Protein AF-A0A1F6Q2M0-F1 (afdb_monomer_lite)

pLDDT: mean 82.19, std 16.82, range [31.72, 96.88]

Secondary structure (DSSP, 8-state):
---TTSGGGSS-HHHHHHHHHHHS-TTEEEEEEEEEEEEETTEEEEEEEEEEEE-GGG-TTS-HHHHHHHHHHHHHH-HHHHTTEEEEEEEEEEEETTTTEEEEEEEEEE-PPPP----

Radius of gyration: 16.5 Å; chains: 1; bounding box: 42×26×53 Å

Structure (mmCIF, N/CA/C/O backbone):
data_AF-A0A1F6Q2M0-F1
#
_entry.id   AF-A0A1F6Q2M0-F1
#
loop_
_atom_site.group_PDB
_atom_site.id
_atom_site.type_symbol
_atom_site.label_atom_id
_atom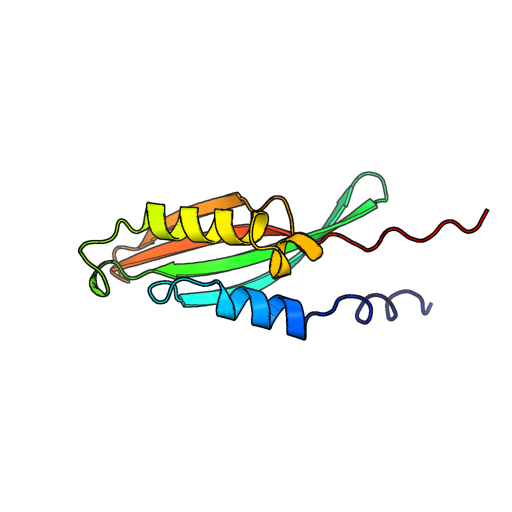_site.label_alt_id
_atom_site.label_comp_id
_atom_site.label_asym_id
_atom_site.label_entity_id
_atom_site.label_seq_id
_atom_site.pdbx_PDB_ins_code
_atom_site.Cartn_x
_atom_site.Cartn_y
_atom_site.Cartn_z
_atom_site.occupancy
_atom_site.B_iso_or_equiv
_atom_site.auth_seq_id
_atom_site.auth_comp_id
_atom_site.auth_asym_id
_atom_site.auth_atom_id
_atom_site.pdbx_PDB_model_num
ATOM 1 N N . MET A 1 1 ? 5.478 12.417 -34.482 1.00 36.75 1 MET A N 1
ATOM 2 C CA . MET A 1 1 ? 5.022 12.508 -33.077 1.00 36.75 1 MET A CA 1
ATOM 3 C C . MET A 1 1 ? 4.258 11.230 -32.750 1.00 36.75 1 MET A C 1
ATOM 5 O O . MET A 1 1 ? 3.093 11.144 -33.099 1.00 36.75 1 MET A O 1
ATOM 9 N N . ALA A 1 2 ? 4.923 10.203 -32.209 1.00 34.44 2 ALA A N 1
ATOM 10 C CA . ALA A 1 2 ? 4.293 8.905 -31.906 1.00 34.44 2 ALA A CA 1
ATOM 11 C C . ALA A 1 2 ? 5.073 8.089 -30.847 1.00 34.44 2 ALA A C 1
ATOM 13 O O . ALA A 1 2 ? 5.068 6.866 -30.892 1.00 34.44 2 ALA A O 1
ATOM 14 N N . LEU A 1 3 ? 5.783 8.746 -29.915 1.00 31.72 3 LEU A N 1
ATOM 15 C CA . LEU A 1 3 ? 6.595 8.047 -28.902 1.00 31.72 3 LEU A CA 1
ATOM 16 C C . LEU A 1 3 ? 5.936 7.971 -27.511 1.00 31.72 3 LEU A C 1
ATOM 18 O O . LEU A 1 3 ? 6.379 7.203 -26.670 1.00 31.72 3 LEU A O 1
ATOM 22 N N . ASN A 1 4 ? 4.836 8.696 -27.281 1.00 38.91 4 ASN A N 1
ATOM 23 C CA . ASN A 1 4 ? 4.177 8.762 -25.967 1.00 38.91 4 ASN A CA 1
ATOM 24 C C . ASN A 1 4 ? 3.107 7.676 -25.740 1.00 38.91 4 ASN A C 1
ATOM 26 O O . ASN A 1 4 ? 2.422 7.706 -24.723 1.00 38.91 4 ASN A O 1
ATOM 30 N N . GLN A 1 5 ? 2.922 6.738 -26.676 1.00 34.19 5 GLN A N 1
ATOM 31 C CA . GLN A 1 5 ? 1.875 5.707 -26.579 1.00 34.19 5 GLN A CA 1
ATOM 32 C C . GLN A 1 5 ? 2.387 4.306 -26.200 1.00 34.19 5 GLN A C 1
ATOM 34 O O . GLN A 1 5 ? 1.569 3.433 -25.931 1.00 34.19 5 GLN A O 1
ATOM 39 N N . ILE A 1 6 ? 3.704 4.071 -26.119 1.00 38.53 6 ILE A N 1
ATOM 40 C CA . ILE A 1 6 ? 4.248 2.709 -25.927 1.00 38.53 6 ILE A CA 1
ATOM 41 C C . ILE A 1 6 ? 4.476 2.351 -24.443 1.00 38.53 6 ILE A C 1
ATOM 43 O O . ILE A 1 6 ? 4.358 1.186 -24.061 1.00 38.53 6 ILE A O 1
ATOM 47 N N . GLU A 1 7 ? 4.688 3.322 -23.553 1.00 42.00 7 GLU A N 1
ATOM 48 C CA . GLU A 1 7 ? 5.078 3.033 -22.158 1.00 42.00 7 GLU A CA 1
ATOM 49 C C . GLU A 1 7 ? 3.928 2.588 -21.236 1.00 42.00 7 GLU A C 1
ATOM 51 O O . GLU A 1 7 ? 4.154 2.166 -20.103 1.00 42.00 7 GLU A O 1
ATOM 56 N N . SER A 1 8 ? 2.680 2.614 -21.713 1.00 43.00 8 SER A N 1
ATOM 57 C CA . SER A 1 8 ? 1.526 2.092 -20.965 1.00 43.00 8 SER A CA 1
ATOM 58 C C . SER A 1 8 ? 1.487 0.555 -20.892 1.00 43.00 8 SER A C 1
ATOM 60 O O . SER A 1 8 ? 0.702 0.020 -20.111 1.00 43.00 8 SER A O 1
ATOM 62 N N . SER A 1 9 ? 2.283 -0.154 -21.701 1.00 49.16 9 SER A N 1
ATOM 63 C CA . SER A 1 9 ? 2.144 -1.604 -21.924 1.00 49.16 9 SER A CA 1
ATOM 64 C C . SER A 1 9 ? 3.179 -2.491 -21.214 1.00 49.16 9 SER A C 1
ATOM 66 O O . SER A 1 9 ? 3.047 -3.709 -21.254 1.00 49.16 9 SER A O 1
ATOM 68 N N . LEU A 1 10 ? 4.187 -1.915 -20.548 1.00 63.00 10 LEU A N 1
ATOM 69 C CA . LEU A 1 10 ? 5.328 -2.678 -20.012 1.00 63.00 10 LEU A CA 1
ATOM 70 C C . LEU A 1 10 ? 5.193 -3.125 -18.549 1.00 63.00 10 LEU A C 1
ATOM 72 O O . LEU A 1 10 ? 5.952 -3.983 -18.110 1.00 63.00 10 LEU A O 1
ATOM 76 N N . LEU A 1 11 ? 4.257 -2.561 -17.783 1.00 71.50 11 LEU A N 1
ATOM 77 C CA . LEU A 1 11 ? 4.104 -2.896 -16.365 1.00 71.50 11 LEU A CA 1
ATOM 78 C C . LEU A 1 11 ? 2.932 -3.866 -16.165 1.00 71.50 11 LEU A C 1
ATOM 80 O O . LEU A 1 11 ? 1.839 -3.589 -16.673 1.00 71.50 11 LEU A O 1
ATOM 84 N N . PRO A 1 12 ? 3.107 -4.967 -15.405 1.00 83.38 12 PRO A N 1
ATOM 85 C CA . PRO A 1 12 ? 2.053 -5.943 -15.143 1.00 83.38 12 PRO A CA 1
ATOM 86 C C . PRO A 1 12 ? 1.056 -5.401 -14.106 1.00 83.38 12 PRO A C 1
ATOM 88 O O . PRO A 1 12 ? 0.911 -5.940 -13.013 1.00 83.38 12 PRO A O 1
ATOM 91 N N . TRP A 1 13 ? 0.357 -4.311 -14.440 1.00 83.44 13 TRP A N 1
ATOM 92 C CA . TRP A 1 13 ? -0.531 -3.578 -13.532 1.00 83.44 13 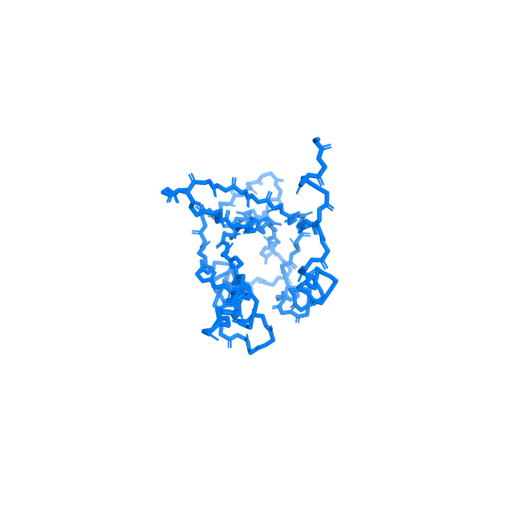TRP A CA 1
ATOM 93 C C . TRP A 1 13 ? -1.570 -4.461 -12.862 1.00 83.44 13 TRP A C 1
ATOM 95 O O . TRP A 1 13 ? -1.826 -4.303 -11.675 1.00 83.44 13 TRP A O 1
ATOM 105 N N . TYR A 1 14 ? -2.147 -5.402 -13.608 1.00 84.88 14 TYR A N 1
ATOM 106 C CA . TYR A 1 14 ? -3.103 -6.346 -13.048 1.00 84.88 14 TYR A CA 1
ATOM 107 C C . TYR A 1 14 ? -2.479 -7.183 -11.924 1.00 84.88 14 TYR A C 1
ATOM 109 O O . TYR A 1 14 ? -3.064 -7.276 -10.846 1.00 84.88 14 TYR A O 1
ATOM 117 N N . SER A 1 15 ? -1.279 -7.728 -12.143 1.00 87.12 15 SER A N 1
ATOM 118 C CA . SER A 1 15 ? -0.547 -8.492 -11.130 1.00 87.12 15 SER A CA 1
ATOM 119 C C . SER A 1 15 ? -0.175 -7.614 -9.940 1.00 87.12 15 SER A C 1
ATOM 121 O O . SER A 1 15 ? -0.481 -7.973 -8.812 1.00 87.12 15 SER A O 1
ATOM 123 N N . ILE A 1 16 ? 0.362 -6.412 -10.184 1.00 88.00 16 ILE A N 1
ATOM 124 C CA . ILE A 1 16 ? 0.727 -5.458 -9.123 1.00 88.00 16 ILE A CA 1
ATOM 125 C C . ILE A 1 16 ? -0.487 -5.135 -8.242 1.00 88.00 16 ILE A C 1
ATOM 127 O O . ILE A 1 16 ? -0.410 -5.216 -7.019 1.00 88.00 16 ILE A O 1
ATOM 131 N N . LEU A 1 17 ? -1.628 -4.790 -8.844 1.00 87.38 17 LEU A N 1
ATOM 132 C CA . LEU A 1 17 ? -2.846 -4.457 -8.101 1.00 87.38 17 LEU A CA 1
ATOM 133 C C . LEU A 1 17 ? -3.413 -5.670 -7.351 1.00 87.38 17 LEU A C 1
ATOM 135 O O . LEU A 1 17 ? -3.906 -5.514 -6.234 1.00 87.38 17 LEU A O 1
ATOM 139 N N . THR A 1 18 ? -3.322 -6.864 -7.940 1.00 88.94 18 THR A N 1
ATOM 140 C CA . THR A 1 18 ? -3.760 -8.121 -7.316 1.00 88.94 18 THR A CA 1
ATOM 141 C C . THR A 1 18 ? -2.894 -8.467 -6.107 1.00 88.94 18 THR A C 1
ATOM 143 O O . THR A 1 18 ? -3.420 -8.759 -5.034 1.00 88.94 18 THR A O 1
ATOM 146 N N . ASP A 1 19 ? -1.575 -8.362 -6.235 1.00 90.62 19 ASP A N 1
ATOM 147 C CA . ASP A 1 19 ? -0.634 -8.648 -5.153 1.00 90.62 19 ASP A CA 1
ATOM 148 C C . ASP A 1 19 ? -0.742 -7.615 -4.023 1.00 90.62 19 ASP A C 1
ATOM 150 O O . ASP A 1 19 ? -0.654 -7.970 -2.844 1.00 90.62 19 ASP A O 1
ATOM 154 N N . ILE A 1 20 ? -1.028 -6.344 -4.345 1.00 89.50 20 ILE A N 1
ATOM 155 C CA . ILE A 1 20 ? -1.359 -5.337 -3.328 1.00 89.50 20 ILE A CA 1
ATOM 156 C C . ILE A 1 20 ? -2.632 -5.775 -2.602 1.00 89.50 20 ILE A C 1
ATOM 158 O O . ILE A 1 20 ? -2.627 -5.883 -1.381 1.00 89.50 20 ILE A O 1
ATOM 162 N N . ALA A 1 21 ? -3.707 -6.097 -3.323 1.00 87.00 21 ALA A N 1
ATOM 163 C CA . ALA A 1 21 ? -4.964 -6.515 -2.702 1.00 87.00 21 ALA A CA 1
ATOM 164 C C . ALA A 1 21 ? -4.808 -7.757 -1.799 1.00 87.00 21 ALA A C 1
ATOM 166 O O . ALA A 1 21 ? -5.448 -7.825 -0.751 1.00 87.00 21 ALA A O 1
ATOM 167 N N . ASN A 1 22 ? -3.931 -8.698 -2.159 1.00 88.19 22 ASN A N 1
ATOM 168 C CA . ASN A 1 22 ? -3.665 -9.917 -1.386 1.00 88.19 22 ASN A CA 1
ATOM 169 C C . ASN A 1 22 ? -2.811 -9.694 -0.127 1.00 88.19 22 ASN A C 1
ATOM 171 O O . ASN A 1 22 ? -2.849 -10.515 0.789 1.00 88.19 22 ASN A O 1
ATOM 175 N N . THR A 1 23 ? -2.029 -8.615 -0.072 1.00 87.25 23 THR A N 1
ATOM 176 C CA . THR A 1 23 ? -1.139 -8.294 1.062 1.00 87.25 23 THR A CA 1
ATOM 177 C C . THR A 1 23 ? -1.720 -7.252 2.009 1.00 87.25 23 THR A C 1
ATOM 179 O O . THR A 1 23 ? -1.224 -7.095 3.127 1.00 87.25 23 THR A O 1
ATOM 182 N N . VAL A 1 24 ? -2.781 -6.558 1.593 1.00 88.50 24 VAL A N 1
ATOM 183 C CA . VAL A 1 24 ? -3.513 -5.613 2.435 1.00 88.50 24 VAL A CA 1
ATOM 184 C C . VAL A 1 24 ? -4.105 -6.354 3.648 1.00 88.50 24 VAL A C 1
ATOM 186 O O . VAL A 1 24 ? -4.900 -7.284 3.480 1.00 88.50 24 VAL A O 1
ATOM 189 N N . PRO A 1 25 ? -3.764 -5.948 4.887 1.00 86.81 25 PRO A N 1
ATOM 190 C CA . PRO A 1 25 ? -4.422 -6.447 6.089 1.00 86.81 25 PRO A CA 1
ATOM 191 C C . PRO A 1 25 ? -5.942 -6.281 6.002 1.00 86.81 25 PRO A C 1
ATOM 193 O O . PRO A 1 25 ? -6.425 -5.242 5.566 1.00 86.81 25 PRO A O 1
ATOM 196 N N . LYS A 1 26 ? -6.715 -7.261 6.484 1.00 86.06 26 LYS A N 1
ATOM 197 C CA . LYS A 1 26 ? -8.193 -7.260 6.388 1.00 86.06 26 LYS A CA 1
ATOM 198 C C . LYS A 1 26 ? -8.869 -6.023 6.995 1.00 86.06 26 LYS A C 1
ATOM 200 O O . LYS A 1 26 ? -9.981 -5.673 6.606 1.00 86.06 26 LYS A O 1
ATOM 205 N N . ASP A 1 27 ? -8.207 -5.385 7.955 1.00 87.62 27 ASP A N 1
ATOM 206 C CA . ASP A 1 27 ? -8.691 -4.189 8.647 1.00 87.62 27 ASP A CA 1
ATOM 207 C C . ASP A 1 27 ? -8.434 -2.889 7.861 1.00 87.62 27 ASP A C 1
ATOM 209 O O . ASP A 1 27 ? -9.012 -1.843 8.174 1.00 87.62 27 ASP A O 1
ATOM 213 N N . ILE A 1 28 ? -7.587 -2.949 6.830 1.00 91.00 28 ILE A N 1
ATOM 214 C CA . ILE A 1 28 ? -7.265 -1.844 5.932 1.00 91.00 28 ILE A CA 1
ATOM 215 C C . ILE A 1 28 ? -8.183 -1.895 4.709 1.00 91.00 28 ILE A C 1
ATOM 217 O O . ILE A 1 28 ? -8.334 -2.917 4.045 1.00 91.00 28 ILE A O 1
ATOM 221 N N . GLN A 1 29 ? -8.752 -0.746 4.362 1.00 91.56 29 GLN A N 1
ATOM 222 C CA . GLN A 1 29 ? -9.458 -0.538 3.108 1.00 91.56 29 GLN A CA 1
ATOM 223 C C . GLN A 1 29 ? -8.648 0.407 2.223 1.00 91.56 29 GLN A C 1
ATOM 225 O O . GLN A 1 29 ? -8.457 1.575 2.563 1.00 91.56 29 GLN A O 1
ATOM 230 N N . ILE A 1 30 ? -8.213 -0.075 1.060 1.00 93.38 30 ILE A N 1
ATOM 231 C CA . ILE A 1 30 ? -7.600 0.786 0.047 1.00 93.38 30 ILE A CA 1
ATOM 232 C C . ILE A 1 30 ? -8.695 1.598 -0.639 1.00 93.38 30 ILE A C 1
ATOM 234 O O . ILE A 1 30 ? -9.665 1.046 -1.157 1.00 93.38 30 ILE A O 1
ATOM 238 N N . ALA A 1 31 ? -8.543 2.918 -0.622 1.00 91.88 31 ALA A N 1
ATOM 239 C CA . ALA A 1 31 ? -9.465 3.842 -1.260 1.00 91.88 31 ALA A CA 1
ATOM 240 C C . ALA A 1 31 ? -9.046 4.125 -2.704 1.00 91.88 31 ALA A C 1
ATOM 242 O O . ALA A 1 31 ? -9.888 4.131 -3.602 1.00 91.88 31 ALA A O 1
ATOM 243 N N . LYS A 1 32 ? -7.752 4.390 -2.927 1.00 92.19 32 LYS A N 1
ATOM 244 C CA . LYS A 1 32 ? -7.199 4.757 -4.237 1.00 92.19 32 LYS A CA 1
ATOM 245 C C . LYS A 1 32 ? -5.745 4.327 -4.360 1.00 92.19 32 LYS A C 1
ATOM 247 O O . LYS A 1 32 ? -5.000 4.351 -3.386 1.00 92.19 32 LYS A O 1
ATOM 252 N N . ILE A 1 33 ? -5.336 4.015 -5.584 1.00 91.62 33 ILE A N 1
ATOM 253 C CA . ILE A 1 33 ? -3.932 3.853 -5.961 1.00 91.62 33 ILE A CA 1
ATOM 254 C C . ILE A 1 33 ? -3.690 4.794 -7.135 1.00 91.62 33 ILE A C 1
ATOM 256 O O . ILE A 1 33 ? -4.359 4.694 -8.162 1.00 91.62 33 ILE A O 1
ATOM 260 N N . LEU A 1 34 ? -2.782 5.747 -6.957 1.00 90.19 34 LEU A N 1
ATOM 261 C CA . LEU A 1 34 ? -2.492 6.785 -7.9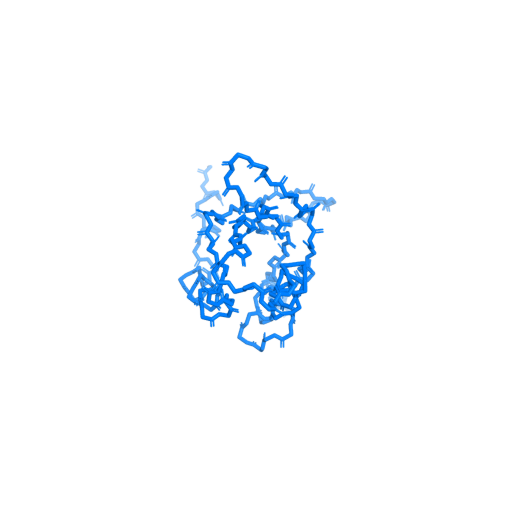40 1.00 90.19 34 LEU A CA 1
ATOM 262 C C . LEU A 1 34 ? -1.063 6.633 -8.441 1.00 90.19 34 LEU A C 1
ATOM 264 O O . LEU A 1 34 ? -0.127 6.596 -7.647 1.00 90.19 34 LEU A O 1
ATOM 268 N N . LYS A 1 35 ? -0.896 6.596 -9.763 1.00 87.94 35 LYS A N 1
ATOM 269 C CA . LYS A 1 35 ? 0.418 6.688 -10.399 1.00 87.94 35 LYS A CA 1
ATOM 270 C C . LYS A 1 35 ? 0.887 8.140 -10.366 1.00 87.94 35 LYS A C 1
ATOM 272 O O . LYS A 1 35 ? 0.181 9.028 -10.840 1.00 87.94 35 LYS A O 1
ATOM 277 N N . ALA A 1 36 ? 2.083 8.362 -9.847 1.00 84.38 36 ALA A N 1
ATOM 278 C CA . ALA A 1 36 ? 2.821 9.604 -9.974 1.00 84.38 36 ALA A CA 1
ATOM 279 C C . ALA A 1 36 ? 4.054 9.363 -10.850 1.00 84.38 36 ALA A C 1
ATOM 281 O O . ALA A 1 36 ? 4.599 8.261 -10.931 1.00 84.38 36 ALA A O 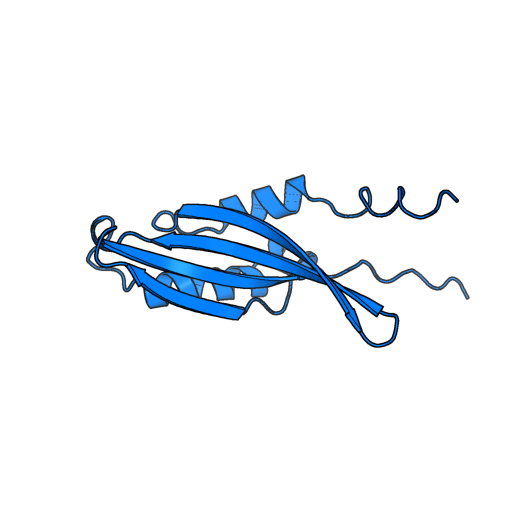1
ATOM 282 N N . THR A 1 37 ? 4.457 10.386 -11.590 1.00 83.38 37 THR A N 1
ATOM 283 C CA . THR A 1 37 ? 5.631 10.320 -12.458 1.00 83.38 37 THR A CA 1
ATOM 284 C C . THR A 1 37 ? 6.406 11.606 -12.280 1.00 83.38 37 THR A C 1
ATOM 286 O O . THR A 1 37 ? 5.829 12.691 -12.354 1.00 83.38 37 THR A O 1
ATOM 289 N N . SER A 1 38 ? 7.696 11.482 -12.010 1.00 80.25 38 SER A N 1
ATOM 290 C CA . SER A 1 38 ? 8.616 12.603 -11.899 1.00 80.25 38 SER A CA 1
ATOM 291 C C . SER A 1 38 ? 9.806 12.363 -12.815 1.00 80.25 38 SER A C 1
ATOM 293 O O . SER A 1 38 ? 10.203 11.227 -13.061 1.00 80.25 38 SER A O 1
ATOM 295 N N . VAL A 1 39 ? 10.354 13.444 -13.360 1.00 78.69 39 VAL A N 1
ATOM 296 C CA . VAL A 1 39 ? 11.575 13.390 -14.161 1.00 78.69 39 VAL A CA 1
ATOM 297 C C . VAL A 1 39 ? 12.667 14.065 -13.350 1.00 78.69 39 VAL A C 1
ATOM 299 O O . VAL A 1 39 ? 12.562 15.253 -13.042 1.00 78.69 39 VAL A O 1
ATOM 302 N N . VAL A 1 40 ? 13.693 13.308 -12.980 1.00 74.81 40 VAL A N 1
ATOM 303 C CA . VAL A 1 40 ? 14.852 13.795 -12.225 1.00 74.81 40 VAL A CA 1
ATOM 304 C C . VAL A 1 40 ? 16.092 13.427 -13.023 1.00 74.81 40 VAL A C 1
ATOM 306 O O . VAL A 1 40 ? 16.275 12.269 -13.365 1.00 74.81 40 VAL A O 1
ATOM 309 N N . ASN A 1 41 ? 16.935 14.403 -13.366 1.00 77.25 41 ASN A N 1
ATOM 310 C CA . ASN A 1 41 ? 18.174 14.173 -14.125 1.00 77.25 41 ASN A CA 1
ATOM 311 C C . ASN A 1 41 ? 17.995 13.375 -15.438 1.00 77.25 41 ASN A C 1
ATOM 313 O O . ASN A 1 41 ? 18.871 12.614 -15.826 1.00 77.25 41 ASN A O 1
ATOM 317 N N . SER A 1 42 ? 16.880 13.578 -16.152 1.00 75.88 42 SER A N 1
ATOM 318 C CA . SER A 1 42 ? 16.493 12.824 -17.366 1.00 75.88 42 SER A CA 1
ATOM 319 C C . SER A 1 42 ? 16.092 11.359 -17.139 1.00 75.88 42 SER A C 1
ATOM 321 O O . SER A 1 42 ? 15.767 10.665 -18.101 1.00 75.88 42 SER A O 1
ATOM 323 N N . GLU A 1 43 ? 16.030 10.900 -15.889 1.00 74.38 43 GLU A N 1
ATOM 324 C CA . GLU A 1 43 ? 15.426 9.624 -15.514 1.00 74.38 43 GLU A CA 1
ATOM 325 C C . GLU A 1 43 ? 13.956 9.832 -15.144 1.00 74.38 43 GLU A C 1
ATOM 327 O O . GLU A 1 43 ? 13.603 10.729 -14.373 1.00 74.38 43 GLU A O 1
ATOM 332 N N . THR A 1 44 ? 13.079 9.005 -15.716 1.00 76.75 44 THR A N 1
ATOM 333 C CA . THR A 1 44 ? 11.655 8.999 -15.367 1.00 76.75 44 THR A CA 1
ATOM 334 C C . THR A 1 44 ? 11.443 8.049 -14.200 1.00 76.75 44 THR A C 1
ATOM 336 O O . THR A 1 44 ? 11.501 6.831 -14.359 1.00 76.75 44 THR A O 1
ATOM 339 N N . LEU A 1 45 ? 11.172 8.606 -13.026 1.00 80.25 45 LEU A N 1
ATOM 340 C CA . LEU A 1 45 ? 10.781 7.855 -11.846 1.00 80.25 45 LEU A CA 1
ATOM 341 C C . LEU A 1 45 ? 9.263 7.712 -11.832 1.00 80.25 45 LEU A C 1
ATOM 343 O O . LEU A 1 45 ? 8.521 8.689 -11.963 1.00 80.25 45 LEU A O 1
ATOM 347 N N . ILE A 1 46 ? 8.794 6.482 -11.653 1.00 86.44 46 ILE A N 1
ATOM 348 C CA . ILE A 1 46 ? 7.374 6.201 -11.473 1.00 86.44 46 ILE A CA 1
ATOM 349 C C . ILE A 1 46 ? 7.163 5.773 -10.025 1.00 86.44 46 ILE A C 1
ATOM 351 O O . ILE A 1 46 ? 7.777 4.812 -9.563 1.00 86.44 46 ILE A O 1
ATOM 355 N N . SER A 1 47 ? 6.282 6.473 -9.315 1.00 89.38 47 SER A N 1
ATOM 356 C CA . SER A 1 47 ? 5.845 6.097 -7.973 1.00 89.38 47 SER A CA 1
ATOM 357 C C . SER A 1 47 ? 4.348 5.806 -7.934 1.00 89.38 47 SER A C 1
ATOM 359 O O . SER A 1 47 ? 3.574 6.230 -8.797 1.00 89.38 47 SER A O 1
ATOM 361 N N . LEU A 1 48 ? 3.936 5.030 -6.940 1.00 91.38 48 LEU A N 1
ATOM 362 C CA . LEU A 1 48 ? 2.550 4.763 -6.601 1.00 91.38 48 LEU A CA 1
ATOM 363 C C . LEU A 1 48 ? 2.250 5.362 -5.238 1.00 91.38 48 LEU A C 1
ATOM 365 O O . LEU A 1 48 ? 2.946 5.091 -4.265 1.00 91.38 48 LEU A O 1
ATOM 369 N N . ASN A 1 49 ? 1.169 6.128 -5.177 1.00 94.06 49 ASN A N 1
ATOM 370 C CA . ASN A 1 49 ? 0.579 6.605 -3.940 1.00 94.06 49 ASN A CA 1
ATOM 371 C C . ASN A 1 49 ? -0.643 5.748 -3.622 1.00 94.06 49 ASN A C 1
ATOM 373 O O . ASN A 1 49 ? -1.677 5.840 -4.290 1.00 94.06 49 ASN A O 1
ATOM 377 N N . ILE A 1 50 ? -0.512 4.907 -2.605 1.00 94.44 50 ILE A N 1
ATOM 378 C CA . ILE A 1 50 ? -1.561 4.035 -2.090 1.00 94.44 50 ILE A CA 1
ATOM 379 C C . ILE A 1 50 ? -2.240 4.771 -0.940 1.00 94.44 50 ILE A C 1
ATOM 381 O O . ILE A 1 50 ? -1.653 4.975 0.122 1.00 94.44 50 ILE A O 1
ATOM 385 N N . GLN A 1 51 ? -3.482 5.180 -1.162 1.00 95.69 51 GLN A N 1
ATOM 386 C CA . GLN A 1 51 ? -4.316 5.837 -0.167 1.00 95.69 51 GLN A CA 1
ATOM 387 C C . GLN A 1 51 ? -5.294 4.829 0.413 1.00 95.69 51 GLN A C 1
ATOM 389 O O . GLN A 1 51 ? -6.032 4.166 -0.324 1.00 95.69 51 GLN A O 1
ATOM 394 N N . GLY A 1 52 ? -5.342 4.748 1.733 1.00 95.06 52 GLY A N 1
ATOM 395 C CA . GLY A 1 52 ? -6.245 3.848 2.426 1.00 95.06 52 GLY A CA 1
ATOM 396 C C . GLY A 1 52 ? -6.770 4.432 3.720 1.00 95.06 52 GLY A C 1
ATOM 397 O O . GLY A 1 52 ? -6.405 5.530 4.146 1.00 95.06 52 GLY A O 1
ATOM 398 N N . GLN A 1 53 ? -7.664 3.670 4.328 1.00 94.44 53 GLN A N 1
ATOM 399 C CA . GLN A 1 53 ? -8.211 3.964 5.635 1.00 94.44 53 GLN A CA 1
ATOM 400 C C . GLN A 1 53 ? -8.300 2.699 6.478 1.00 94.44 53 GLN A C 1
ATOM 402 O O . GLN A 1 53 ? -8.501 1.600 5.957 1.00 94.44 53 GLN A O 1
ATOM 407 N N . LEU A 1 54 ? -8.188 2.861 7.788 1.00 93.38 54 LEU A N 1
ATOM 408 C CA . LEU A 1 54 ? -8.381 1.800 8.761 1.00 93.38 54 LEU A CA 1
ATOM 409 C C . LEU A 1 54 ? -9.297 2.300 9.872 1.00 93.38 54 LEU A C 1
ATOM 411 O O . LEU A 1 54 ? -9.060 3.357 10.452 1.00 93.38 54 LEU A O 1
ATOM 415 N N . ASN A 1 55 ? -10.349 1.538 10.166 1.00 87.88 55 ASN A N 1
ATOM 416 C CA . ASN A 1 55 ? -11.269 1.853 11.253 1.00 87.88 55 ASN A CA 1
ATOM 417 C C . ASN A 1 55 ? -10.882 1.040 12.504 1.00 87.88 55 ASN A C 1
ATOM 419 O O . ASN A 1 55 ? -11.105 -0.175 12.510 1.00 87.88 55 ASN A O 1
ATOM 423 N N . PRO A 1 56 ? -10.365 1.679 13.573 1.00 84.00 56 PRO A N 1
ATOM 424 C CA . PRO A 1 56 ? -9.940 0.988 14.792 1.00 84.00 56 PRO A CA 1
ATOM 425 C C . PRO A 1 56 ? -11.062 0.181 15.455 1.00 84.00 56 PRO A C 1
ATOM 427 O O . PRO A 1 56 ? -10.800 -0.817 16.120 1.00 84.00 56 PRO A O 1
ATOM 430 N N . ARG A 1 57 ? -12.332 0.558 15.251 1.00 83.19 57 ARG A N 1
ATOM 431 C CA . ARG A 1 57 ? -13.481 -0.144 15.844 1.00 83.19 57 ARG A CA 1
ATOM 432 C C . ARG A 1 57 ? -13.669 -1.556 15.304 1.00 83.19 57 ARG A C 1
ATOM 434 O O . ARG A 1 57 ? -14.254 -2.382 15.997 1.00 83.19 57 ARG A O 1
ATOM 441 N N . LYS A 1 58 ? -13.193 -1.848 14.087 1.00 81.19 58 LYS A N 1
ATOM 442 C CA . LYS A 1 58 ? -13.267 -3.204 13.518 1.00 81.19 58 LYS A CA 1
ATOM 443 C C . LYS A 1 58 ? -12.328 -4.177 14.230 1.00 81.19 58 LYS A C 1
ATOM 445 O O . LYS A 1 58 ? -12.646 -5.359 14.317 1.00 81.19 58 LYS A O 1
ATOM 450 N N . ASN A 1 59 ? -11.222 -3.674 14.778 1.00 81.56 59 ASN A N 1
ATOM 451 C CA . ASN A 1 59 ? -10.247 -4.468 15.511 1.00 81.56 59 ASN A CA 1
ATOM 452 C C . ASN A 1 59 ? -9.653 -3.661 16.683 1.00 81.56 59 ASN A C 1
ATOM 454 O O . ASN A 1 59 ? -8.520 -3.190 16.607 1.00 81.56 59 ASN A O 1
ATOM 458 N N . PRO A 1 60 ? -10.399 -3.505 17.793 1.00 79.00 60 PRO A N 1
ATOM 459 C CA . PRO A 1 60 ? -10.019 -2.619 18.897 1.00 79.00 60 PRO A CA 1
ATOM 460 C C . PRO A 1 60 ? -8.785 -3.087 19.681 1.00 79.00 60 PRO A C 1
ATOM 462 O O . PRO A 1 60 ? -8.279 -2.351 20.522 1.00 79.00 60 PRO A O 1
ATOM 465 N N . LYS A 1 61 ? -8.313 -4.318 19.443 1.00 82.50 61 LYS A N 1
ATOM 466 C CA . LYS A 1 61 ? -7.102 -4.869 20.067 1.00 82.50 61 LYS A CA 1
ATOM 467 C C . LYS A 1 61 ? -5.838 -4.605 19.249 1.00 82.50 61 LYS A C 1
ATOM 469 O O . LYS A 1 61 ? -4.748 -4.774 19.785 1.00 82.50 61 LYS A O 1
ATOM 474 N N . ALA A 1 62 ? -5.971 -4.242 17.975 1.00 84.19 62 ALA A N 1
ATOM 475 C CA . ALA A 1 62 ? -4.840 -3.984 17.098 1.00 84.19 62 ALA A CA 1
ATOM 476 C C . ALA A 1 62 ? -4.532 -2.486 17.044 1.00 84.19 62 ALA A C 1
ATOM 478 O O . ALA A 1 62 ? -5.439 -1.662 16.936 1.00 84.19 62 ALA A O 1
ATOM 479 N N . ASN A 1 63 ? -3.248 -2.133 17.091 1.00 89.62 63 ASN A N 1
ATOM 480 C CA . ASN A 1 63 ? -2.808 -0.754 16.942 1.00 89.62 63 ASN A CA 1
ATOM 481 C C . ASN A 1 63 ? -2.892 -0.336 15.456 1.00 89.62 63 ASN A C 1
ATOM 483 O O . ASN A 1 63 ? -2.197 -0.918 14.617 1.00 89.62 63 ASN A O 1
ATOM 487 N N . PRO A 1 64 ? -3.707 0.679 15.106 1.00 90.12 64 PRO A N 1
ATOM 488 C CA . PRO A 1 64 ? -3.865 1.156 13.733 1.00 90.12 64 PRO A CA 1
ATOM 489 C C . PRO A 1 64 ? -2.553 1.485 13.022 1.00 90.12 64 PRO A C 1
ATOM 491 O O . PRO A 1 64 ? -2.366 1.126 11.860 1.00 90.12 64 PRO A O 1
ATOM 494 N N . LEU A 1 65 ? -1.634 2.151 13.723 1.00 91.44 65 LEU A N 1
ATOM 495 C CA . LEU A 1 65 ? -0.365 2.590 13.150 1.00 91.44 65 LEU A CA 1
ATOM 496 C C . LEU A 1 65 ? 0.580 1.411 12.905 1.00 91.44 65 LEU A C 1
ATOM 498 O O . LEU A 1 65 ? 1.306 1.411 11.912 1.00 91.44 65 LEU A O 1
ATOM 502 N N . GLU A 1 66 ? 0.535 0.381 13.754 1.00 92.81 66 GLU A N 1
ATOM 503 C CA . GLU A 1 66 ? 1.294 -0.856 13.540 1.00 92.81 66 GLU A CA 1
ATOM 504 C C . GLU A 1 66 ? 0.781 -1.611 12.316 1.00 92.81 66 GLU A C 1
ATOM 506 O O . GLU A 1 66 ? 1.585 -2.069 11.514 1.00 92.81 66 GLU A O 1
ATOM 511 N N . LEU A 1 67 ? -0.537 -1.683 12.111 1.00 92.38 67 LEU A N 1
ATOM 512 C CA . LEU A 1 67 ? -1.113 -2.323 10.923 1.00 92.38 67 LEU A CA 1
ATOM 513 C C . LEU A 1 67 ? -0.735 -1.594 9.627 1.00 92.38 67 LEU A C 1
ATOM 515 O O . LEU A 1 67 ? -0.404 -2.243 8.633 1.00 92.38 67 LEU A O 1
ATOM 519 N N . ILE A 1 68 ? -0.738 -0.257 9.635 1.00 94.38 68 ILE A N 1
ATOM 520 C CA . ILE A 1 68 ? -0.280 0.555 8.495 1.00 94.38 68 ILE A CA 1
ATOM 521 C C . ILE A 1 68 ? 1.222 0.338 8.255 1.00 94.38 68 ILE A C 1
ATOM 523 O O . ILE A 1 68 ? 1.647 0.171 7.111 1.00 94.38 68 ILE A O 1
ATOM 527 N N . SER A 1 69 ? 2.017 0.276 9.326 1.00 93.62 69 SER A N 1
ATOM 528 C CA . SER A 1 69 ? 3.461 0.013 9.254 1.00 93.62 69 SER A CA 1
ATOM 529 C C . SER A 1 69 ? 3.764 -1.374 8.708 1.00 93.62 69 SER A C 1
ATOM 531 O O . SER A 1 69 ? 4.585 -1.515 7.806 1.00 93.62 69 SER A O 1
ATOM 533 N N . PHE A 1 70 ? 3.052 -2.391 9.185 1.00 92.25 70 PHE A N 1
ATOM 534 C CA . PHE A 1 70 ? 3.172 -3.758 8.700 1.00 92.25 70 PHE A CA 1
ATOM 535 C C . PHE A 1 70 ? 2.796 -3.868 7.223 1.00 92.25 70 PHE A C 1
ATOM 537 O O . PHE A 1 70 ? 3.467 -4.558 6.461 1.00 92.25 70 PHE A O 1
ATOM 544 N N . PHE A 1 71 ? 1.763 -3.149 6.784 1.00 93.25 71 PHE A N 1
ATOM 545 C CA . PHE A 1 71 ? 1.414 -3.102 5.370 1.00 93.25 71 PHE A CA 1
ATOM 546 C C . PHE A 1 71 ? 2.526 -2.470 4.518 1.00 93.25 71 PHE A C 1
ATOM 548 O O . PHE A 1 71 ? 2.911 -3.051 3.505 1.00 93.25 71 PHE A O 1
ATOM 555 N N . ALA A 1 72 ? 3.099 -1.338 4.942 1.00 93.56 72 ALA A N 1
ATOM 556 C CA . ALA A 1 72 ? 4.230 -0.718 4.246 1.00 93.56 72 ALA A CA 1
ATOM 557 C C . ALA A 1 72 ? 5.460 -1.646 4.187 1.00 93.56 72 ALA A C 1
ATOM 559 O O . ALA A 1 72 ? 6.091 -1.763 3.137 1.00 93.56 72 ALA A O 1
ATOM 560 N N . LEU A 1 73 ? 5.762 -2.352 5.282 1.00 92.06 73 LEU A N 1
ATOM 561 C CA . LEU A 1 73 ? 6.826 -3.360 5.330 1.00 92.06 73 LEU A CA 1
ATOM 562 C C . LEU A 1 73 ? 6.563 -4.507 4.350 1.00 92.06 73 LEU A C 1
ATOM 564 O O . LEU A 1 73 ? 7.448 -4.853 3.574 1.00 92.06 73 LEU A O 1
ATOM 568 N N . ASN A 1 74 ? 5.338 -5.036 4.297 1.00 90.81 74 ASN A N 1
ATOM 569 C CA . ASN A 1 74 ? 4.986 -6.105 3.360 1.00 90.81 74 ASN A CA 1
ATOM 570 C C . ASN A 1 74 ? 5.153 -5.698 1.896 1.00 90.81 74 ASN A C 1
ATOM 572 O O . ASN A 1 74 ? 5.534 -6.539 1.090 1.00 90.81 74 ASN A O 1
ATOM 576 N N . ILE A 1 75 ? 4.912 -4.436 1.533 1.00 91.25 75 ILE A N 1
ATOM 577 C CA . ILE A 1 75 ? 5.176 -3.974 0.161 1.00 91.25 75 ILE A CA 1
ATOM 578 C C . ILE A 1 75 ? 6.669 -4.109 -0.179 1.00 91.25 75 ILE A C 1
ATOM 580 O O . ILE A 1 75 ? 7.009 -4.487 -1.299 1.00 91.25 75 ILE A O 1
ATOM 584 N N . ASN A 1 76 ? 7.554 -3.840 0.784 1.00 88.12 76 ASN A N 1
ATOM 585 C CA . ASN A 1 76 ? 9.002 -3.931 0.595 1.00 88.12 76 ASN A CA 1
ATOM 586 C C . ASN A 1 76 ? 9.543 -5.365 0.677 1.00 88.12 76 ASN A C 1
ATOM 588 O O . ASN A 1 76 ? 10.501 -5.684 -0.024 1.00 88.12 76 ASN A O 1
ATOM 592 N N . GLU A 1 77 ? 8.970 -6.211 1.535 1.00 87.88 77 GLU A N 1
ATOM 593 C CA . GLU A 1 77 ? 9.540 -7.522 1.881 1.00 87.88 77 GLU A CA 1
ATOM 594 C C . GLU A 1 77 ? 8.835 -8.707 1.213 1.00 87.88 77 GLU A C 1
ATOM 596 O O . GLU A 1 77 ? 9.436 -9.769 1.044 1.00 87.88 77 GLU A O 1
ATOM 601 N N . ASN A 1 78 ? 7.573 -8.564 0.798 1.00 88.50 78 ASN A N 1
ATOM 602 C CA . ASN A 1 78 ? 6.870 -9.640 0.108 1.00 88.50 78 ASN A CA 1
ATOM 603 C C . ASN A 1 78 ? 7.529 -9.894 -1.253 1.00 88.50 78 ASN A C 1
ATOM 605 O O . ASN A 1 78 ? 7.643 -8.984 -2.071 1.00 88.50 78 ASN A O 1
ATOM 609 N N . SER A 1 79 ? 7.943 -11.130 -1.528 1.00 83.88 79 SER A N 1
ATOM 610 C CA . SER A 1 79 ? 8.665 -11.483 -2.759 1.00 83.88 79 SER A CA 1
ATOM 611 C C . SER A 1 79 ? 7.881 -11.196 -4.046 1.00 83.88 79 SER A C 1
ATOM 613 O O . SER A 1 79 ? 8.488 -10.874 -5.065 1.00 83.88 79 SER A O 1
ATOM 615 N N . SER A 1 80 ? 6.546 -11.257 -4.004 1.00 85.56 80 SER A N 1
ATOM 616 C CA . SER A 1 80 ? 5.699 -10.966 -5.169 1.00 85.56 80 SER A CA 1
ATOM 617 C C . SER A 1 80 ? 5.685 -9.465 -5.458 1.00 85.56 80 SER A C 1
ATOM 619 O O . SER A 1 80 ? 5.944 -9.048 -6.584 1.00 85.56 80 SER A O 1
ATOM 621 N N . LEU A 1 81 ? 5.502 -8.633 -4.427 1.00 86.00 81 LEU A N 1
ATOM 622 C CA . LEU A 1 81 ? 5.478 -7.174 -4.575 1.00 86.00 81 LEU A CA 1
ATOM 623 C C . LEU A 1 81 ? 6.857 -6.561 -4.780 1.00 86.00 81 LEU A C 1
ATOM 625 O O . LEU A 1 81 ? 7.019 -5.716 -5.656 1.00 86.00 81 LEU A O 1
ATOM 629 N N . SER A 1 82 ? 7.854 -7.005 -4.022 1.00 84.88 82 SER A N 1
ATOM 630 C CA . SER A 1 82 ? 9.217 -6.467 -4.064 1.00 84.88 82 SER A CA 1
ATOM 631 C C . SER A 1 82 ? 9.930 -6.728 -5.395 1.00 84.88 82 SER A C 1
ATOM 633 O O . SER A 1 82 ? 10.946 -6.093 -5.689 1.00 84.88 82 SER A O 1
ATOM 635 N N . SER A 1 83 ? 9.389 -7.615 -6.237 1.00 85.00 83 SER A N 1
ATOM 636 C CA . SER A 1 83 ? 9.838 -7.794 -7.620 1.00 85.00 83 SER A CA 1
ATOM 637 C C . SER A 1 83 ? 9.508 -6.590 -8.520 1.00 85.00 83 SER A C 1
ATOM 639 O O . SER A 1 83 ? 10.263 -6.303 -9.446 1.00 85.00 83 SER A O 1
ATOM 641 N N . TYR A 1 84 ? 8.454 -5.827 -8.201 1.00 86.75 84 TYR A N 1
ATOM 642 C CA . TYR A 1 84 ? 8.002 -4.663 -8.977 1.00 86.75 84 TYR A CA 1
ATOM 643 C C . TYR A 1 84 ? 8.052 -3.347 -8.197 1.00 86.75 84 TYR A C 1
ATOM 645 O O . TYR A 1 84 ? 8.111 -2.282 -8.805 1.00 86.75 84 TYR A O 1
ATOM 653 N N . LEU A 1 85 ? 7.991 -3.398 -6.867 1.00 89.81 85 LEU A N 1
ATOM 654 C CA . LEU A 1 85 ? 7.888 -2.242 -5.982 1.00 89.81 85 LEU A CA 1
ATOM 655 C C . LEU A 1 85 ? 9.091 -2.160 -5.038 1.00 89.81 85 LEU A C 1
ATOM 657 O O . LEU A 1 85 ? 9.714 -3.163 -4.686 1.00 89.81 85 LEU A O 1
ATOM 661 N N . SER A 1 86 ? 9.440 -0.949 -4.628 1.00 88.94 86 SER A N 1
ATOM 662 C CA . SER A 1 86 ? 10.461 -0.690 -3.610 1.00 88.94 86 SER A CA 1
ATOM 663 C C . SER A 1 86 ? 10.185 0.599 -2.854 1.00 88.94 86 SER A C 1
ATOM 665 O O . SER A 1 86 ? 9.327 1.398 -3.237 1.00 88.94 86 SER A O 1
ATOM 667 N N . ASN A 1 87 ? 10.950 0.819 -1.783 1.00 91.19 87 ASN A N 1
ATOM 668 C CA . ASN A 1 87 ? 10.984 2.080 -1.047 1.00 91.19 87 ASN A CA 1
ATOM 669 C C . ASN A 1 87 ? 9.590 2.537 -0.596 1.00 91.19 87 ASN A C 1
ATOM 671 O O . ASN A 1 87 ? 9.265 3.719 -0.677 1.00 91.19 87 ASN A O 1
ATOM 675 N N . ALA A 1 88 ? 8.750 1.595 -0.162 1.00 93.69 88 ALA A N 1
ATOM 676 C CA . ALA A 1 88 ? 7.453 1.913 0.4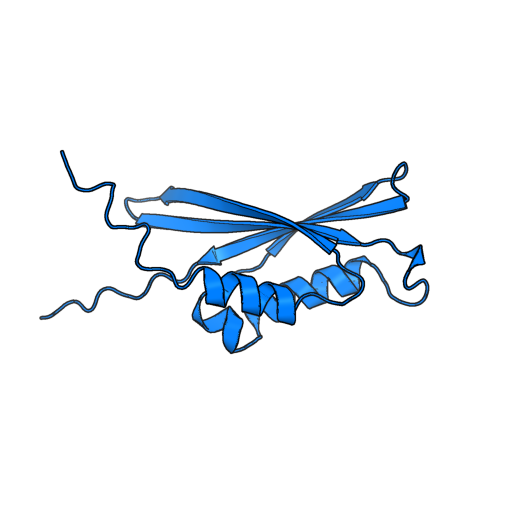05 1.00 93.69 88 ALA A CA 1
ATOM 677 C C . ALA A 1 88 ? 7.647 2.665 1.726 1.00 93.69 88 ALA A C 1
ATOM 679 O O . ALA A 1 88 ? 8.273 2.156 2.659 1.00 93.69 88 ALA A O 1
ATOM 680 N N . LEU A 1 89 ? 7.118 3.883 1.786 1.00 95.06 89 LEU A N 1
ATOM 681 C CA . LEU A 1 89 ? 7.237 4.814 2.900 1.00 95.06 89 LEU A CA 1
ATOM 682 C C . LEU A 1 89 ? 5.858 5.371 3.243 1.00 95.06 89 LEU A C 1
ATOM 684 O O . LEU A 1 89 ? 5.104 5.796 2.366 1.00 95.06 89 LEU A O 1
ATOM 688 N N . ILE A 1 90 ? 5.539 5.425 4.534 1.00 96.44 90 ILE A N 1
ATOM 689 C CA . ILE A 1 90 ? 4.329 6.100 5.009 1.00 96.44 90 ILE A CA 1
ATOM 690 C C . ILE A 1 90 ? 4.559 7.608 4.891 1.00 96.44 90 ILE A C 1
ATOM 692 O O . ILE A 1 90 ? 5.429 8.164 5.559 1.00 96.44 90 ILE A O 1
ATOM 696 N N . ARG A 1 91 ? 3.784 8.277 4.037 1.00 96.06 91 ARG A N 1
ATOM 697 C CA . ARG A 1 91 ? 3.822 9.737 3.865 1.00 96.06 91 ARG A CA 1
ATOM 698 C C . ARG A 1 91 ? 2.930 10.464 4.852 1.00 96.06 91 ARG A C 1
ATOM 700 O O . ARG A 1 91 ? 3.294 11.534 5.325 1.00 96.06 91 ARG A O 1
ATOM 707 N N . SER A 1 92 ? 1.779 9.883 5.161 1.00 96.12 92 SER A N 1
ATOM 708 C CA . SER A 1 92 ? 0.861 10.397 6.170 1.00 96.12 92 SER A CA 1
ATOM 709 C C . SER A 1 92 ? 0.080 9.255 6.804 1.00 96.12 92 SER A C 1
ATOM 711 O O . SER A 1 92 ? -0.190 8.241 6.156 1.00 96.12 92 SER A O 1
ATOM 713 N N . ALA A 1 93 ? -0.273 9.427 8.073 1.00 96.00 93 ALA A N 1
ATOM 714 C CA . ALA A 1 93 ? -1.173 8.559 8.820 1.00 96.00 93 ALA A CA 1
ATOM 715 C C . ALA A 1 93 ? -1.864 9.418 9.887 1.00 96.00 93 ALA A C 1
ATOM 717 O O . ALA A 1 93 ? -1.301 9.689 10.944 1.00 96.00 93 ALA A O 1
ATOM 718 N N . GLU A 1 94 ? -3.064 9.894 9.578 1.00 95.75 94 GLU A N 1
ATOM 719 C CA . GLU A 1 94 ? -3.785 10.887 10.373 1.00 95.75 94 GLU A CA 1
ATOM 720 C C . GLU A 1 94 ? -5.138 10.335 10.807 1.00 95.75 94 GLU A C 1
ATOM 722 O O . GLU A 1 94 ? -5.833 9.674 10.032 1.00 95.75 94 GLU A O 1
ATOM 727 N N . TYR A 1 95 ? -5.517 10.606 12.054 1.00 94.31 95 TYR A N 1
ATOM 728 C CA . TYR A 1 95 ? -6.831 10.239 12.562 1.00 94.31 95 TYR A CA 1
ATOM 729 C C . TYR A 1 95 ? -7.876 11.269 12.119 1.00 94.31 95 TYR A C 1
ATOM 731 O O . TYR A 1 95 ? -7.753 12.456 12.411 1.00 94.31 95 TYR A O 1
ATOM 739 N N . ASP A 1 96 ? -8.913 10.811 11.422 1.00 92.75 96 ASP A N 1
ATOM 740 C CA . ASP A 1 96 ? -10.098 11.597 11.092 1.00 92.75 96 ASP A CA 1
ATOM 741 C C . ASP A 1 96 ? -11.178 11.341 12.147 1.00 92.75 96 ASP A C 1
ATOM 743 O O . ASP A 1 96 ? -11.806 10.279 12.165 1.00 92.75 96 ASP A O 1
ATOM 747 N N . GLU A 1 97 ? -11.414 12.335 13.004 1.00 90.12 97 GLU A N 1
ATOM 748 C CA . GLU A 1 97 ? -12.416 12.273 14.071 1.00 90.12 97 GLU A CA 1
ATOM 749 C C . GLU A 1 97 ? -13.845 12.090 13.548 1.00 90.12 97 GLU A C 1
ATOM 751 O O . GLU A 1 97 ? -14.650 11.425 14.195 1.00 90.12 97 GLU A O 1
ATOM 756 N N . LYS A 1 98 ? -14.182 12.635 12.370 1.00 88.69 98 LYS A N 1
ATOM 757 C CA . LYS A 1 98 ? -15.547 12.549 11.819 1.00 88.69 98 LYS A CA 1
ATOM 758 C C . LYS A 1 98 ? -15.855 11.157 11.292 1.00 88.69 98 LYS A C 1
ATOM 760 O O . LYS A 1 98 ? -16.980 10.683 11.416 1.00 88.69 98 LYS A O 1
ATOM 765 N N . ALA A 1 99 ? -14.868 10.535 10.657 1.00 87.38 99 ALA A N 1
ATOM 766 C CA . ALA A 1 99 ? -14.983 9.186 10.112 1.00 87.38 99 ALA A CA 1
ATOM 767 C C . ALA A 1 99 ? -14.577 8.099 11.122 1.00 87.38 99 ALA A C 1
ATOM 769 O O . ALA A 1 99 ? -14.712 6.913 10.820 1.00 87.38 99 ALA A O 1
ATOM 770 N N . GLU A 1 100 ? -14.049 8.500 1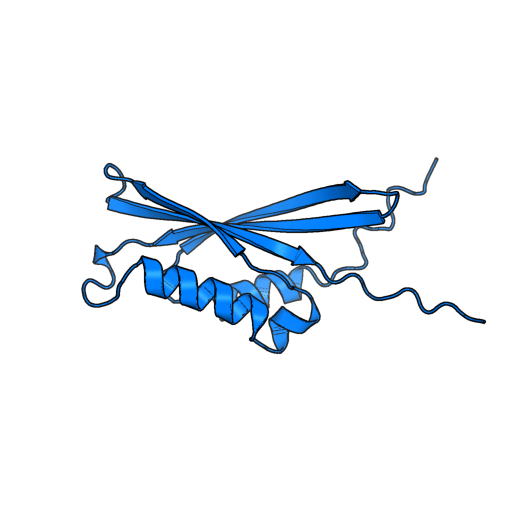2.283 1.00 90.31 100 GLU A N 1
ATOM 771 C CA . GLU A 1 100 ? -13.491 7.633 13.325 1.00 90.31 100 GLU A CA 1
ATOM 772 C C . GLU A 1 100 ? -12.530 6.587 12.747 1.00 90.31 100 GLU A C 1
ATOM 774 O O . GLU A 1 100 ? -12.635 5.381 12.987 1.00 90.31 100 GLU A O 1
ATOM 779 N N . SER A 1 101 ? -11.615 7.052 11.899 1.00 92.62 101 SER A N 1
ATOM 780 C CA . SER A 1 101 ? -10.701 6.193 11.148 1.00 92.62 101 SER A CA 1
ATOM 781 C C . SER A 1 101 ? -9.358 6.868 10.929 1.00 92.62 101 SER A C 1
ATOM 783 O O . SER A 1 101 ? -9.265 8.089 10.865 1.00 92.62 101 SER A O 1
ATOM 785 N N . TYR A 1 102 ? -8.308 6.067 10.787 1.00 94.69 102 TYR A N 1
ATOM 786 C CA . TYR A 1 102 ? -7.017 6.551 10.320 1.00 94.69 102 TYR A CA 1
ATOM 787 C C . TYR A 1 102 ? -7.016 6.569 8.803 1.00 94.69 102 TYR A C 1
ATOM 789 O O . TYR A 1 102 ? -7.249 5.532 8.183 1.00 94.69 102 TYR A O 1
ATOM 797 N N . LYS A 1 103 ? -6.718 7.718 8.207 1.00 96.19 103 LYS A N 1
ATOM 798 C CA . LYS A 1 103 ? -6.415 7.845 6.782 1.00 96.19 103 LYS A CA 1
ATOM 799 C C . LYS A 1 103 ? -4.912 7.847 6.609 1.00 96.19 103 LYS A C 1
ATOM 801 O O . LYS A 1 103 ? -4.204 8.524 7.349 1.00 96.19 103 LYS A O 1
ATOM 806 N N . PHE A 1 104 ? -4.425 7.110 5.625 1.00 96.38 104 PHE A N 1
ATOM 807 C CA . PHE A 1 104 ? -2.997 7.026 5.370 1.00 96.38 104 PHE A CA 1
ATOM 808 C C . PHE A 1 104 ? -2.679 7.105 3.885 1.00 96.38 104 PHE A C 1
ATOM 810 O O . PHE A 1 104 ? -3.501 6.770 3.026 1.00 96.38 104 PHE A O 1
ATOM 817 N N . THR A 1 105 ? -1.452 7.528 3.603 1.00 96.88 105 THR A N 1
ATOM 818 C CA . THR A 1 105 ? -0.845 7.466 2.275 1.00 96.88 105 THR A CA 1
ATOM 819 C C . THR A 1 105 ? 0.499 6.767 2.386 1.00 96.88 105 THR A C 1
ATOM 821 O O . THR A 1 105 ? 1.356 7.193 3.160 1.00 96.88 105 THR A O 1
ATOM 824 N N . ILE A 1 106 ? 0.688 5.712 1.601 1.00 96.00 106 ILE A N 1
ATOM 825 C CA . ILE A 1 106 ? 1.982 5.063 1.394 1.00 96.00 106 ILE A CA 1
ATOM 826 C C . ILE A 1 106 ? 2.452 5.418 -0.010 1.00 96.00 106 ILE A C 1
ATOM 828 O O . ILE A 1 106 ? 1.721 5.209 -0.976 1.00 96.00 106 ILE A O 1
ATOM 832 N N . GLU A 1 107 ? 3.662 5.948 -0.122 1.00 95.19 107 GLU A N 1
ATOM 833 C CA . GLU A 1 107 ? 4.332 6.125 -1.407 1.00 95.19 107 GLU A CA 1
ATOM 834 C C . GLU A 1 107 ? 5.314 4.978 -1.621 1.00 95.19 107 GLU A C 1
ATOM 836 O O . GLU A 1 107 ? 6.048 4.628 -0.704 1.00 95.19 107 GLU A O 1
ATOM 841 N N . THR A 1 108 ? 5.350 4.404 -2.819 1.00 93.56 108 THR A N 1
ATOM 842 C CA . THR A 1 108 ? 6.318 3.374 -3.222 1.00 93.56 108 THR A CA 1
ATOM 843 C C . THR A 1 108 ? 6.813 3.639 -4.640 1.00 93.56 108 THR A C 1
ATOM 845 O O . THR A 1 108 ? 6.106 4.233 -5.450 1.00 93.56 108 THR A O 1
ATOM 848 N N . SER A 1 109 ? 8.034 3.226 -4.954 1.00 90.88 109 SER A N 1
ATOM 849 C CA . SER A 1 109 ? 8.636 3.339 -6.282 1.00 90.88 109 SER A CA 1
ATOM 850 C C . SER A 1 109 ? 8.404 2.072 -7.099 1.00 90.88 109 SER A C 1
ATOM 852 O O . SER A 1 109 ? 8.449 0.968 -6.562 1.00 90.88 109 SER A O 1
ATOM 854 N N . LEU A 1 110 ? 8.202 2.220 -8.407 1.00 88.06 110 LEU A N 1
ATOM 855 C CA . LEU A 1 110 ? 8.224 1.100 -9.344 1.00 88.06 110 LEU A CA 1
ATOM 856 C C . LEU A 1 110 ? 9.655 0.810 -9.783 1.00 88.06 110 LEU A C 1
ATOM 858 O O . LEU A 1 110 ? 10.380 1.708 -10.214 1.00 88.06 110 LEU A O 1
ATOM 862 N N . LYS A 1 111 ? 10.030 -0.464 -9.732 1.00 82.00 111 LYS A N 1
ATOM 863 C CA . LYS A 1 111 ? 11.229 -0.983 -10.379 1.00 82.00 111 LYS A CA 1
ATOM 864 C C . LYS A 1 111 ? 10.922 -1.138 -11.861 1.00 82.00 111 LYS A C 1
ATOM 866 O O . LYS A 1 111 ? 10.121 -1.984 -12.255 1.00 82.00 111 LYS A O 1
ATOM 871 N N . LEU A 1 112 ? 11.520 -0.284 -12.681 1.00 70.50 112 LEU A N 1
ATOM 872 C CA . LEU A 1 112 ? 11.490 -0.482 -14.123 1.00 70.50 112 LEU A CA 1
ATOM 873 C C . LEU A 1 112 ? 12.470 -1.609 -14.468 1.00 70.50 112 LEU A C 1
ATOM 875 O O . LEU A 1 112 ? 13.563 -1.631 -13.899 1.00 70.50 112 LEU A O 1
ATOM 879 N N . PRO A 1 113 ? 12.104 -2.545 -15.362 1.00 62.94 113 PRO A N 1
ATOM 880 C CA . PRO A 1 113 ? 13.058 -3.529 -15.844 1.00 62.94 113 PRO A CA 1
ATOM 881 C C . PRO A 1 113 ? 14.243 -2.788 -16.465 1.00 62.94 113 PRO A C 1
ATOM 883 O O . PRO A 1 113 ? 14.051 -1.884 -17.286 1.00 62.94 113 PRO A O 1
ATOM 886 N N . GLU A 1 114 ? 15.456 -3.145 -16.043 1.00 56.47 114 GLU A N 1
ATOM 887 C CA . GLU A 1 114 ? 16.671 -2.632 -16.666 1.00 56.47 114 GLU A CA 1
ATOM 888 C C . GLU A 1 114 ? 16.589 -2.936 -18.164 1.00 56.47 114 GLU A C 1
ATOM 890 O O . GLU A 1 114 ? 16.310 -4.067 -18.572 1.00 56.47 114 GLU A O 1
ATOM 895 N N . LYS A 1 115 ? 16.769 -1.914 -19.009 1.00 53.34 115 LYS A N 1
ATOM 896 C CA . LYS A 1 115 ? 16.949 -2.170 -20.436 1.00 53.34 115 LYS A CA 1
ATOM 897 C C . LYS A 1 115 ? 18.228 -2.987 -20.556 1.00 53.34 115 LYS A C 1
ATOM 899 O O . LYS A 1 115 ? 19.291 -2.483 -20.209 1.00 53.34 115 LYS A O 1
ATOM 904 N N . GLU A 1 116 ? 18.125 -4.217 -21.052 1.00 41.62 116 GLU A N 1
ATOM 905 C CA . GLU A 1 116 ? 19.296 -4.968 -21.490 1.00 41.62 116 GLU A CA 1
ATOM 906 C C . GLU A 1 116 ? 20.030 -4.115 -22.528 1.00 41.62 116 GLU A C 1
ATOM 908 O O . GLU A 1 116 ? 19.577 -3.941 -23.665 1.00 41.62 116 GLU A O 1
ATOM 913 N N . THR A 1 117 ? 21.150 -3.527 -22.119 1.00 38.56 117 THR A N 1
ATOM 914 C CA . THR A 1 117 ? 22.082 -2.909 -23.051 1.00 38.56 117 THR A CA 1
ATOM 915 C C . THR A 1 117 ? 22.737 -4.070 -23.781 1.00 38.56 117 THR A C 1
ATOM 917 O O . THR A 1 117 ? 23.584 -4.757 -23.220 1.00 38.56 117 THR A O 1
ATOM 920 N N . LYS A 1 118 ? 22.279 -4.361 -25.002 1.00 46.12 118 LYS A N 1
ATOM 921 C CA . LYS A 1 118 ? 23.039 -5.228 -25.901 1.00 46.12 118 LYS A CA 1
ATOM 922 C C . LYS A 1 118 ? 24.319 -4.479 -26.259 1.00 46.12 118 LYS A C 1
ATOM 924 O O . LYS A 1 118 ? 24.242 -3.477 -26.969 1.00 46.12 118 LYS A O 1
ATOM 929 N N . GLU A 1 119 ? 25.433 -4.930 -25.692 1.00 39.88 119 GLU A N 1
ATOM 930 C CA . GLU A 1 119 ? 26.780 -4.639 -26.198 1.00 39.88 119 GLU A CA 1
ATOM 931 C C . GLU A 1 119 ? 26.952 -5.152 -27.634 1.00 39.88 119 GLU A C 1
ATOM 933 O O . GLU A 1 119 ? 26.348 -6.199 -27.978 1.00 39.88 119 GLU A O 1
#

Foldseek 3Di:
DPPVPPVVPQDPVVLLVVVLVVLQDPQKDFDDKDWDWDADPNDIWIKIKTKIKGACVVPVPDDQVVSVVSSLVCCCPVPSNVVFKHDWDWPDWDQDPVVNITITIIMITTDDPPPPPDD

Sequence (119 aa):
MALNQIESSLLPWYSILTDIANTVPKDIQIAKILKATSVVNSETLISLNIQGQLNPRKNPKANPLELISFFALNINENSSLSSYLSNALIRSAEYDEKAESYKFTIETSLKLPEKETKE